Protein AF-A0A0F8B410-F1 (afdb_monomer_lite)

Organism: Ceratocystis fimbriata f. sp. platani (NCBI:txid88771)

Structure (mmCIF, N/CA/C/O backbone):
data_AF-A0A0F8B410-F1
#
_entry.id   AF-A0A0F8B410-F1
#
loop_
_atom_site.group_PDB
_atom_site.id
_atom_site.type_symbol
_atom_site.label_atom_id
_atom_site.label_alt_id
_atom_site.label_comp_id
_atom_site.label_asym_id
_atom_site.label_entity_id
_atom_site.label_seq_id
_atom_site.pdbx_PDB_ins_code
_atom_site.Cartn_x
_atom_site.Cartn_y
_atom_site.Cartn_z
_atom_site.occupancy
_atom_site.B_iso_or_equiv
_atom_site.auth_seq_id
_atom_site.auth_comp_id
_atom_site.auth_asym_id
_atom_site.auth_atom_id
_atom_site.pdbx_PDB_model_num
ATOM 1 N N . MET A 1 1 ? 20.510 4.514 -10.215 1.00 38.59 1 MET A N 1
ATOM 2 C CA . MET A 1 1 ? 20.036 5.806 -9.680 1.00 38.59 1 MET A CA 1
ATOM 3 C C . MET A 1 1 ? 18.593 5.585 -9.274 1.00 38.59 1 MET A C 1
ATOM 5 O O . MET A 1 1 ? 17.774 5.387 -10.157 1.00 38.59 1 MET A O 1
ATOM 9 N N . SER A 1 2 ? 18.306 5.486 -7.973 1.00 50.12 2 SER A N 1
ATOM 10 C CA . SER A 1 2 ? 16.919 5.550 -7.488 1.00 50.12 2 SER A CA 1
ATOM 11 C C . SER A 1 2 ? 16.366 6.904 -7.920 1.00 50.12 2 SER A C 1
ATOM 13 O O . SER A 1 2 ? 17.044 7.902 -7.686 1.00 50.12 2 SER A O 1
ATOM 15 N N . GLY A 1 3 ? 15.213 6.942 -8.587 1.00 56.94 3 GLY A N 1
ATOM 16 C CA . GLY A 1 3 ? 14.580 8.205 -8.971 1.00 56.94 3 GLY A CA 1
ATOM 17 C C . GLY A 1 3 ? 14.303 9.096 -7.755 1.00 56.94 3 GLY A C 1
ATOM 18 O O . GLY A 1 3 ? 14.252 8.612 -6.623 1.00 56.94 3 GLY A O 1
ATOM 19 N N . ASP A 1 4 ? 14.09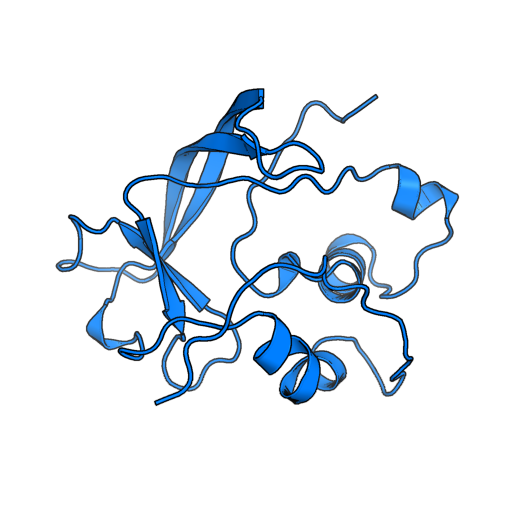9 10.391 -7.998 1.00 73.06 4 ASP A N 1
ATOM 20 C CA . ASP A 1 4 ? 13.864 11.410 -6.957 1.00 73.06 4 ASP A CA 1
ATOM 21 C C . ASP A 1 4 ? 12.548 11.205 -6.180 1.00 73.06 4 ASP A C 1
ATOM 23 O O . ASP A 1 4 ? 12.276 11.885 -5.190 1.00 73.06 4 ASP A O 1
ATOM 27 N N . TYR A 1 5 ? 11.727 10.249 -6.620 1.00 79.06 5 TYR A N 1
ATOM 28 C CA . TYR A 1 5 ? 10.430 9.931 -6.048 1.00 79.06 5 TYR A CA 1
ATOM 29 C C . TYR A 1 5 ? 10.473 8.594 -5.316 1.00 79.06 5 TYR A C 1
ATOM 31 O O . TYR A 1 5 ? 10.887 7.572 -5.861 1.00 79.06 5 TYR A O 1
ATOM 39 N N . THR A 1 6 ? 9.988 8.605 -4.079 1.00 85.88 6 THR A N 1
ATOM 40 C CA . THR A 1 6 ? 9.810 7.412 -3.250 1.00 85.88 6 THR A CA 1
ATOM 41 C C . THR A 1 6 ? 8.358 7.327 -2.799 1.00 85.88 6 THR A C 1
ATOM 43 O O . THR A 1 6 ? 7.723 8.350 -2.532 1.00 85.88 6 THR A O 1
ATOM 46 N N . ALA A 1 7 ? 7.834 6.108 -2.713 1.00 86.00 7 ALA A N 1
ATOM 47 C CA . ALA A 1 7 ? 6.495 5.824 -2.213 1.00 86.00 7 ALA A CA 1
ATOM 48 C C . ALA A 1 7 ? 6.555 4.629 -1.259 1.00 86.00 7 ALA A C 1
ATOM 50 O O . ALA A 1 7 ? 7.310 3.685 -1.500 1.00 86.00 7 ALA A O 1
ATOM 51 N N . PHE A 1 8 ? 5.762 4.674 -0.191 1.00 88.44 8 PHE A N 1
ATOM 52 C CA . PHE A 1 8 ? 5.577 3.549 0.717 1.00 88.44 8 PHE A CA 1
ATOM 53 C C . PHE A 1 8 ? 4.267 2.841 0.387 1.00 88.44 8 PHE A C 1
ATOM 55 O O . PHE A 1 8 ? 3.204 3.461 0.370 1.00 88.44 8 PHE A O 1
ATOM 62 N N . PHE A 1 9 ? 4.352 1.542 0.117 1.00 90.62 9 PHE A N 1
ATOM 63 C CA . PHE A 1 9 ? 3.193 0.698 -0.143 1.00 90.62 9 PHE A CA 1
ATOM 64 C C . PHE A 1 9 ? 3.000 -0.261 1.024 1.00 90.62 9 PHE A C 1
ATOM 66 O O . PHE A 1 9 ? 3.955 -0.872 1.494 1.00 90.62 9 PHE A O 1
ATOM 73 N N . TYR A 1 10 ? 1.753 -0.407 1.455 1.00 87.88 10 TYR A N 1
ATOM 74 C CA . TYR A 1 10 ? 1.367 -1.251 2.586 1.00 87.88 10 TYR A CA 1
ATOM 75 C C . TYR A 1 10 ? 0.330 -2.317 2.207 1.00 87.88 10 TYR A C 1
ATOM 77 O O . TYR A 1 10 ? -0.063 -3.107 3.057 1.00 87.88 10 TYR A O 1
ATOM 85 N N . GLY A 1 11 ? -0.123 -2.347 0.951 1.00 88.31 11 GLY A N 1
ATOM 86 C CA . GLY A 1 11 ? -1.170 -3.252 0.477 1.00 88.31 11 GLY A CA 1
ATOM 87 C C . GLY A 1 11 ? -0.792 -4.008 -0.787 1.00 88.31 11 GLY A C 1
ATOM 88 O O . GLY A 1 11 ? 0.353 -4.413 -0.956 1.00 88.31 11 GLY A O 1
ATOM 89 N N . THR A 1 12 ? -1.747 -4.184 -1.697 1.00 88.62 12 THR A N 1
ATOM 90 C CA . THR A 1 12 ? -1.598 -5.030 -2.896 1.00 88.62 12 THR A CA 1
ATOM 91 C C . THR A 1 12 ? -0.411 -4.636 -3.786 1.00 88.62 12 THR A C 1
ATOM 93 O O . THR A 1 12 ? 0.258 -5.505 -4.336 1.00 88.62 12 THR A O 1
ATOM 96 N N . LEU A 1 13 ? -0.059 -3.345 -3.847 1.00 89.94 13 LEU A N 1
ATOM 97 C CA . LEU A 1 13 ? 1.119 -2.834 -4.570 1.00 89.94 13 LEU A CA 1
ATOM 98 C C . LEU A 1 13 ? 2.475 -3.255 -3.972 1.00 89.94 13 LEU A C 1
ATOM 100 O O . LEU A 1 13 ? 3.509 -2.990 -4.578 1.00 89.94 13 LEU A O 1
ATOM 104 N N . MET A 1 14 ? 2.504 -3.905 -2.804 1.00 89.25 14 MET A N 1
ATOM 105 C CA . MET A 1 14 ? 3.718 -4.551 -2.288 1.00 89.25 14 MET A CA 1
ATOM 106 C C . MET A 1 14 ? 4.110 -5.783 -3.112 1.00 89.25 14 MET A C 1
ATOM 108 O O . MET A 1 14 ? 5.258 -6.218 -3.041 1.00 89.25 14 MET A O 1
ATOM 112 N N . VAL A 1 15 ? 3.169 -6.350 -3.873 1.00 89.44 15 VAL A N 1
ATOM 113 C CA . VAL A 1 15 ? 3.422 -7.463 -4.786 1.00 89.44 15 VAL A CA 1
ATOM 114 C C . VAL A 1 15 ? 3.922 -6.896 -6.123 1.00 89.44 15 VAL A C 1
ATOM 116 O O . VAL A 1 15 ? 3.166 -6.164 -6.775 1.00 89.44 15 VAL A O 1
ATOM 119 N N . PRO A 1 16 ? 5.172 -7.185 -6.546 1.00 88.00 16 PRO A N 1
ATOM 120 C CA . PRO A 1 16 ? 5.766 -6.585 -7.743 1.00 88.00 16 PRO A CA 1
ATOM 121 C C . PRO A 1 16 ? 4.914 -6.750 -9.005 1.00 88.00 16 PRO A C 1
ATOM 123 O O . PRO A 1 16 ? 4.801 -5.819 -9.796 1.00 88.00 16 PRO A O 1
ATOM 126 N N . GLU A 1 17 ? 4.254 -7.892 -9.176 1.00 85.75 17 GLU A N 1
ATOM 127 C CA . GLU A 1 17 ? 3.399 -8.193 -10.326 1.00 85.75 17 GLU A CA 1
ATOM 128 C C . GLU A 1 17 ? 2.180 -7.264 -10.387 1.00 85.75 17 GLU A C 1
ATOM 130 O O . GLU A 1 17 ? 1.824 -6.759 -11.456 1.00 85.75 17 GLU A O 1
ATOM 135 N N . VAL A 1 18 ? 1.555 -6.990 -9.237 1.00 87.25 18 VAL A N 1
ATOM 136 C CA . VAL A 1 18 ? 0.437 -6.041 -9.135 1.00 87.25 18 VAL A CA 1
ATOM 137 C C . VAL A 1 18 ? 0.950 -4.622 -9.369 1.00 87.25 18 VAL A C 1
ATOM 139 O O . VAL A 1 18 ? 0.354 -3.874 -10.144 1.00 87.25 18 VAL A O 1
ATOM 142 N N . PHE A 1 19 ? 2.097 -4.268 -8.781 1.00 90.81 19 PHE A N 1
ATOM 143 C CA . PHE A 1 19 ? 2.739 -2.974 -9.002 1.00 90.81 19 PHE A CA 1
ATOM 144 C C . PHE A 1 19 ? 3.015 -2.715 -10.487 1.00 90.81 19 PHE A C 1
ATOM 146 O O . PHE A 1 19 ? 2.623 -1.669 -11.008 1.00 90.81 19 PHE A O 1
ATOM 153 N N . PHE A 1 20 ? 3.639 -3.657 -11.197 1.00 91.31 20 PHE A N 1
ATOM 154 C CA . PHE A 1 20 ? 3.932 -3.506 -12.622 1.00 91.31 20 PHE A CA 1
ATOM 155 C C . PHE A 1 20 ? 2.663 -3.527 -13.472 1.00 91.31 20 PHE A C 1
ATOM 157 O O . PHE A 1 20 ? 2.546 -2.745 -14.414 1.00 91.31 20 PHE A O 1
ATOM 164 N N . THR A 1 21 ? 1.668 -4.344 -13.117 1.00 89.69 21 THR A N 1
ATOM 165 C CA . THR A 1 21 ? 0.374 -4.334 -13.814 1.00 89.69 21 THR A CA 1
ATOM 166 C C . THR A 1 21 ? -0.276 -2.955 -13.731 1.00 89.69 21 THR A C 1
ATOM 168 O O . THR A 1 21 ? -0.774 -2.453 -14.734 1.00 89.69 21 THR A O 1
ATOM 171 N N . VAL A 1 22 ? -0.233 -2.313 -12.564 1.00 87.25 22 VAL A N 1
ATOM 172 C CA . VAL A 1 22 ? -0.830 -0.989 -12.351 1.00 87.25 22 VAL A CA 1
ATOM 173 C C . VAL A 1 22 ? -0.006 0.127 -13.000 1.00 87.25 22 VAL A C 1
ATOM 175 O O . VAL A 1 22 ? -0.572 1.032 -13.607 1.00 87.25 22 VAL A O 1
ATOM 178 N N . THR A 1 23 ? 1.323 0.082 -12.893 1.00 87.75 23 THR A N 1
ATOM 179 C CA . THR A 1 23 ? 2.204 1.186 -13.324 1.00 87.75 23 THR A CA 1
ATOM 180 C C . THR A 1 23 ? 2.665 1.086 -14.774 1.00 87.75 23 THR A C 1
ATOM 182 O O . THR A 1 23 ? 2.843 2.106 -15.436 1.00 87.75 23 THR A O 1
ATOM 185 N N . LEU A 1 24 ? 2.855 -0.132 -15.276 1.00 88.19 24 LEU A N 1
ATOM 186 C CA . LEU A 1 24 ? 3.401 -0.432 -16.601 1.00 88.19 24 LEU A CA 1
ATOM 187 C C . LEU A 1 24 ? 2.405 -1.180 -17.494 1.00 88.19 24 LEU A C 1
ATOM 189 O O . LEU A 1 24 ? 2.742 -1.519 -18.627 1.00 88.19 24 LEU A O 1
ATOM 193 N N . ASN A 1 25 ? 1.185 -1.442 -17.008 1.00 87.38 25 ASN A N 1
ATOM 194 C CA . ASN A 1 25 ? 0.150 -2.182 -17.731 1.00 87.38 25 ASN A CA 1
ATOM 195 C C . ASN A 1 25 ? 0.565 -3.624 -18.101 1.00 87.38 25 ASN A C 1
ATOM 197 O O . ASN A 1 25 ? 0.032 -4.202 -19.047 1.00 87.38 25 ASN A O 1
ATOM 201 N N . THR A 1 26 ? 1.519 -4.209 -17.369 1.00 84.94 26 THR A N 1
ATOM 202 C CA . THR A 1 26 ? 1.989 -5.592 -17.549 1.00 84.94 26 THR A CA 1
ATOM 203 C C . THR A 1 26 ? 2.515 -6.167 -16.236 1.00 84.94 26 THR A C 1
ATOM 205 O O . THR A 1 26 ? 3.263 -5.495 -15.536 1.00 84.94 26 THR A O 1
ATOM 208 N N . ALA A 1 27 ? 2.167 -7.413 -15.906 1.00 81.62 27 ALA A N 1
ATOM 209 C CA . ALA A 1 27 ? 2.665 -8.088 -14.701 1.00 81.62 27 ALA A CA 1
ATOM 210 C C . ALA A 1 27 ? 4.142 -8.505 -14.813 1.00 81.62 27 ALA A C 1
ATOM 212 O O . ALA A 1 27 ? 4.831 -8.631 -13.804 1.00 81.62 27 ALA A O 1
ATOM 213 N N . SER A 1 28 ? 4.632 -8.706 -16.041 1.00 86.00 28 SER A N 1
ATOM 214 C CA . SER A 1 28 ? 5.996 -9.158 -16.328 1.00 86.00 28 SER A CA 1
ATOM 215 C C . SER A 1 28 ? 6.657 -8.206 -17.329 1.00 86.00 28 SER A C 1
ATOM 217 O O . SER A 1 28 ? 6.694 -8.469 -18.536 1.00 86.00 28 SER A O 1
ATOM 219 N N . PRO A 1 29 ? 7.114 -7.029 -16.871 1.00 88.81 29 PRO A N 1
ATOM 220 C CA . PRO A 1 29 ? 7.850 -6.118 -17.730 1.00 88.81 29 PRO A CA 1
ATOM 221 C C . PRO A 1 29 ? 9.235 -6.702 -18.075 1.00 88.81 29 PRO A C 1
ATOM 223 O O . PRO A 1 29 ? 9.815 -7.446 -17.282 1.00 88.81 29 PRO A O 1
ATOM 226 N N . PRO A 1 30 ? 9.822 -6.335 -19.230 1.00 91.38 30 PRO A N 1
ATOM 227 C CA . PRO A 1 30 ? 11.217 -6.637 -19.535 1.00 91.38 30 PRO A CA 1
ATOM 228 C C . PRO A 1 30 ? 12.161 -6.225 -18.400 1.00 91.38 30 PRO A C 1
ATOM 230 O O . PRO A 1 30 ? 11.982 -5.162 -17.802 1.00 91.38 30 PRO A O 1
ATOM 233 N N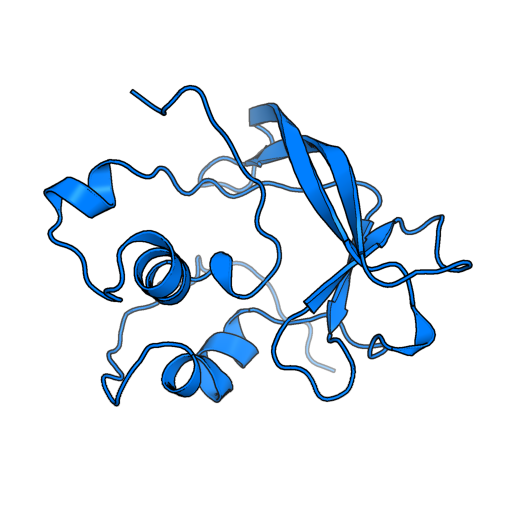 . LYS A 1 31 ? 13.222 -7.009 -18.166 1.00 88.25 31 LYS A N 1
ATOM 234 C CA . LYS A 1 31 ? 14.161 -6.800 -17.047 1.00 88.25 31 LYS A CA 1
ATOM 235 C C . LYS A 1 31 ? 14.722 -5.371 -16.968 1.00 88.25 31 LYS A C 1
ATOM 237 O O . LYS A 1 31 ? 14.878 -4.814 -15.890 1.00 88.25 31 LYS A O 1
ATOM 242 N N . ALA A 1 32 ? 14.975 -4.748 -18.119 1.00 89.12 32 ALA A N 1
ATOM 243 C CA . ALA A 1 32 ? 15.459 -3.371 -18.182 1.00 89.12 32 ALA A CA 1
ATOM 244 C C . ALA A 1 32 ? 14.486 -2.349 -17.562 1.00 89.12 32 ALA A C 1
ATOM 246 O O . ALA A 1 32 ? 14.940 -1.338 -17.043 1.00 89.12 32 ALA A O 1
ATOM 247 N N . LEU A 1 33 ? 13.172 -2.607 -17.608 1.00 86.88 33 LEU A N 1
ATOM 248 C CA . LEU A 1 33 ? 12.149 -1.774 -16.973 1.00 86.88 33 LEU A CA 1
ATOM 249 C C . LEU A 1 33 ? 11.955 -2.138 -15.501 1.00 86.88 33 LEU A C 1
ATOM 251 O O . LEU A 1 33 ? 11.812 -1.236 -14.684 1.00 86.88 33 LEU A O 1
ATOM 255 N N . SER A 1 34 ? 11.989 -3.427 -15.141 1.00 85.00 34 SER A N 1
ATOM 256 C CA . SER A 1 34 ? 11.892 -3.833 -13.731 1.00 85.00 34 SER A CA 1
ATOM 257 C C . SER A 1 34 ? 13.065 -3.300 -12.906 1.00 85.00 34 SER A C 1
ATOM 259 O O . SER A 1 34 ? 12.863 -2.835 -11.790 1.00 85.00 34 SER A O 1
ATOM 261 N N . ASP A 1 35 ? 14.274 -3.298 -13.478 1.00 88.69 35 ASP A N 1
ATOM 262 C CA . ASP A 1 35 ? 15.501 -2.814 -12.830 1.00 88.69 35 ASP A CA 1
ATOM 263 C C . ASP A 1 35 ? 15.488 -1.290 -12.562 1.00 88.69 35 ASP A C 1
ATOM 265 O O . ASP A 1 35 ? 16.341 -0.790 -11.825 1.00 88.69 35 ASP A O 1
ATOM 269 N N . LEU A 1 36 ? 14.534 -0.535 -13.132 1.00 88.19 36 LEU A N 1
ATOM 270 C CA . LEU A 1 36 ? 14.346 0.892 -12.827 1.00 88.19 36 LEU A CA 1
ATOM 271 C C . LEU A 1 36 ? 13.736 1.120 -11.436 1.00 88.19 36 LEU A C 1
ATOM 273 O O . LEU A 1 36 ? 13.855 2.222 -10.897 1.00 88.19 36 LEU A O 1
ATOM 277 N N . TYR A 1 37 ? 13.094 0.103 -10.856 1.00 87.69 37 TYR A N 1
ATOM 278 C CA . TYR A 1 37 ? 12.397 0.187 -9.577 1.00 87.69 37 TYR A CA 1
ATOM 279 C C . TYR A 1 37 ? 13.187 -0.528 -8.480 1.00 87.69 37 TYR A C 1
ATOM 281 O O . TYR A 1 37 ? 13.600 -1.676 -8.628 1.00 87.69 37 TYR A O 1
ATOM 289 N N . ALA A 1 38 ? 13.374 0.149 -7.348 1.00 88.00 38 ALA A N 1
ATOM 290 C CA . ALA A 1 38 ? 13.987 -0.430 -6.160 1.00 88.00 38 ALA A CA 1
ATOM 291 C C . ALA A 1 38 ? 12.906 -0.725 -5.113 1.00 88.00 38 ALA A C 1
ATOM 293 O O . ALA A 1 38 ? 12.291 0.197 -4.580 1.00 88.00 38 ALA A O 1
A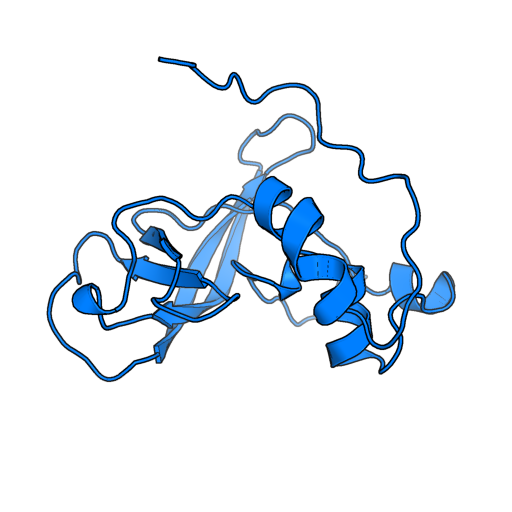TOM 294 N N . PHE A 1 39 ? 12.695 -2.006 -4.804 1.00 86.88 39 PHE A N 1
ATOM 295 C CA . PHE A 1 39 ? 11.826 -2.435 -3.710 1.00 86.88 39 PHE A CA 1
ATOM 296 C C . PHE A 1 39 ? 12.665 -2.611 -2.447 1.00 86.88 39 PHE A C 1
ATOM 298 O O . PHE A 1 39 ? 13.593 -3.420 -2.411 1.00 86.88 39 PHE A O 1
ATOM 305 N N . CYS A 1 40 ? 12.352 -1.839 -1.411 1.00 83.88 40 CYS A N 1
ATOM 306 C CA . CYS A 1 40 ? 13.045 -1.903 -0.131 1.00 83.88 40 CYS A CA 1
ATOM 307 C C . CYS A 1 40 ? 12.025 -2.130 0.990 1.00 83.88 40 CYS A C 1
ATOM 309 O O . CYS A 1 40 ? 11.065 -1.361 1.073 1.00 83.88 40 CYS A O 1
ATOM 311 N N . PRO A 1 41 ? 12.221 -3.138 1.862 1.00 86.31 41 PRO A N 1
ATOM 312 C CA . PRO A 1 41 ? 11.411 -3.277 3.063 1.00 86.31 41 PRO A CA 1
ATOM 313 C C . PRO A 1 41 ? 11.548 -2.030 3.938 1.00 86.31 41 PRO A C 1
ATOM 315 O O . PRO A 1 41 ? 12.653 -1.515 4.138 1.00 86.31 41 PRO A O 1
ATOM 318 N N . ALA A 1 42 ? 10.430 -1.548 4.465 1.00 84.75 42 ALA A N 1
ATOM 319 C CA . ALA A 1 42 ? 10.399 -0.405 5.359 1.00 84.75 42 ALA A CA 1
ATOM 320 C C . ALA A 1 42 ? 9.277 -0.562 6.390 1.00 84.75 42 ALA A C 1
ATOM 322 O O . ALA A 1 42 ? 8.299 -1.268 6.145 1.00 84.75 42 ALA A O 1
ATOM 323 N N . VAL A 1 43 ? 9.428 0.099 7.535 1.00 85.75 43 VAL A N 1
ATOM 324 C CA . VAL A 1 43 ? 8.452 0.085 8.630 1.00 85.75 43 VAL A CA 1
ATOM 325 C C . VAL A 1 43 ? 7.934 1.495 8.865 1.00 85.75 43 VAL A C 1
ATOM 327 O O . VAL A 1 43 ? 8.719 2.440 8.972 1.00 85.75 43 VAL A O 1
ATOM 330 N N . LEU A 1 44 ? 6.612 1.611 8.969 1.00 87.06 44 LEU A N 1
ATOM 331 C CA . LEU A 1 44 ? 5.920 2.799 9.444 1.00 87.06 44 LEU A CA 1
ATOM 332 C C . LEU A 1 44 ? 5.569 2.585 10.923 1.00 87.06 44 LEU A C 1
ATOM 334 O O . LEU A 1 44 ? 4.775 1.703 11.233 1.00 87.06 44 LEU A O 1
ATOM 338 N N . LYS A 1 45 ? 6.210 3.335 11.827 1.00 85.62 45 LYS A N 1
ATOM 339 C CA . LYS A 1 45 ? 6.006 3.204 13.283 1.00 85.62 45 LYS A CA 1
ATOM 340 C C . LYS A 1 45 ? 4.654 3.787 13.700 1.00 85.62 45 LYS A C 1
ATOM 342 O O . LYS A 1 45 ? 4.156 4.685 13.027 1.00 85.62 45 LYS A O 1
ATOM 347 N N . ASP A 1 46 ? 4.089 3.275 14.793 1.00 83.19 46 ASP A N 1
ATOM 348 C CA . ASP A 1 46 ? 2.835 3.744 15.415 1.00 83.19 46 ASP A CA 1
ATOM 349 C C . ASP A 1 46 ? 1.592 3.653 14.505 1.00 83.19 46 ASP A C 1
ATOM 351 O O . ASP A 1 46 ? 0.610 4.376 14.678 1.00 83.19 46 ASP A O 1
ATOM 355 N N . HIS A 1 47 ? 1.641 2.769 13.506 1.00 86.81 47 HIS A N 1
ATOM 356 C CA . HIS A 1 47 ? 0.532 2.485 12.603 1.00 86.81 47 HIS A CA 1
ATOM 357 C C . HIS A 1 47 ? 0.344 0.977 12.464 1.00 86.81 47 HIS A C 1
ATOM 359 O O . HIS A 1 47 ? 1.316 0.221 12.412 1.00 86.81 47 HIS A O 1
ATOM 365 N N . ALA A 1 48 ? -0.907 0.555 12.316 1.00 82.94 48 ALA A N 1
ATOM 366 C CA . ALA A 1 48 ? -1.279 -0.837 12.128 1.00 82.94 48 ALA A CA 1
ATOM 367 C C . ALA A 1 48 ? -1.972 -1.035 10.779 1.00 82.94 48 ALA A C 1
ATOM 369 O O . ALA A 1 48 ? -2.736 -0.187 10.310 1.00 82.94 48 ALA A O 1
ATOM 370 N N . ARG A 1 49 ? -1.701 -2.177 10.143 1.00 88.69 49 ARG A N 1
ATOM 371 C CA . ARG A 1 49 ? -2.344 -2.583 8.894 1.00 88.69 49 ARG A CA 1
ATOM 372 C C . ARG A 1 49 ? -3.448 -3.591 9.178 1.00 88.69 49 ARG A C 1
ATOM 374 O O . ARG A 1 49 ? -3.181 -4.666 9.709 1.00 88.69 49 ARG A O 1
ATOM 381 N N . HIS A 1 50 ? -4.649 -3.300 8.703 1.00 83.88 50 HIS A N 1
ATOM 382 C CA . HIS A 1 50 ? -5.815 -4.156 8.867 1.00 83.88 50 HIS A CA 1
ATOM 383 C C . HIS A 1 50 ? -6.484 -4.461 7.530 1.00 83.88 50 HIS A C 1
ATOM 385 O O . HIS A 1 50 ? -6.357 -3.710 6.561 1.00 83.88 50 HIS A O 1
ATOM 391 N N . ARG A 1 51 ? -7.220 -5.568 7.472 1.00 82.06 51 ARG A N 1
ATOM 392 C CA . ARG A 1 51 ? -8.017 -5.925 6.296 1.00 82.06 51 ARG A CA 1
ATOM 393 C C . ARG A 1 51 ? -9.270 -5.058 6.226 1.00 82.06 51 ARG A C 1
ATOM 395 O O . ARG A 1 51 ? -9.938 -4.924 7.239 1.00 82.06 51 ARG A O 1
ATOM 402 N N . VAL A 1 52 ? -9.601 -4.505 5.061 1.00 83.81 52 VAL A N 1
ATOM 403 C CA . VAL A 1 52 ? -10.874 -3.797 4.863 1.00 83.81 52 VAL A CA 1
ATOM 404 C C . VAL A 1 52 ? -11.986 -4.822 4.633 1.00 83.81 52 VAL A C 1
ATOM 406 O O . VAL A 1 52 ? -11.813 -5.796 3.902 1.00 83.81 52 VAL A O 1
ATOM 409 N N . VAL A 1 53 ? -13.124 -4.630 5.294 1.00 82.56 53 VAL A N 1
ATOM 410 C CA . VAL A 1 53 ? -14.289 -5.514 5.230 1.00 82.56 53 VAL A CA 1
ATOM 411 C C . VAL A 1 53 ? -14.773 -5.625 3.784 1.00 82.56 53 VAL A C 1
ATOM 413 O O . VAL A 1 53 ? -15.030 -4.621 3.131 1.00 82.56 53 VAL A O 1
ATOM 416 N N . HIS A 1 54 ? -14.916 -6.867 3.311 1.00 83.69 54 HIS A N 1
ATOM 417 C CA . HIS A 1 54 ? -15.333 -7.230 1.945 1.00 83.69 54 HIS A CA 1
ATOM 418 C C . HIS A 1 54 ? -14.385 -6.824 0.810 1.00 83.69 54 HIS A C 1
ATOM 420 O O . HIS A 1 54 ? -14.684 -7.126 -0.343 1.00 83.69 54 HIS A O 1
ATOM 426 N N . GLU A 1 55 ? -13.230 -6.247 1.122 1.00 85.12 55 GLU A N 1
ATOM 427 C CA . GLU A 1 55 ? -12.249 -5.825 0.130 1.00 85.12 55 GLU A CA 1
ATOM 428 C C . GLU A 1 55 ? -10.974 -6.675 0.211 1.00 85.12 55 GLU A C 1
ATOM 430 O O . GLU A 1 55 ? -10.606 -7.227 1.253 1.00 85.12 55 GLU A O 1
ATOM 435 N N . ASP A 1 56 ? -10.278 -6.790 -0.920 1.00 79.31 56 ASP A N 1
ATOM 436 C CA . ASP A 1 56 ? -9.021 -7.546 -1.008 1.00 79.31 56 ASP A CA 1
ATOM 437 C C . ASP A 1 56 ? -7.786 -6.689 -0.663 1.00 79.31 56 ASP A C 1
ATOM 439 O O . ASP A 1 56 ? -6.671 -7.209 -0.557 1.00 79.31 56 ASP A O 1
ATOM 443 N N . TYR A 1 57 ? -7.967 -5.377 -0.477 1.00 82.00 57 TYR A N 1
ATOM 444 C CA . TYR A 1 57 ? -6.908 -4.442 -0.102 1.00 82.00 57 TYR A CA 1
ATOM 445 C C . TYR A 1 57 ? -6.972 -4.054 1.386 1.00 82.00 57 TYR A C 1
ATOM 447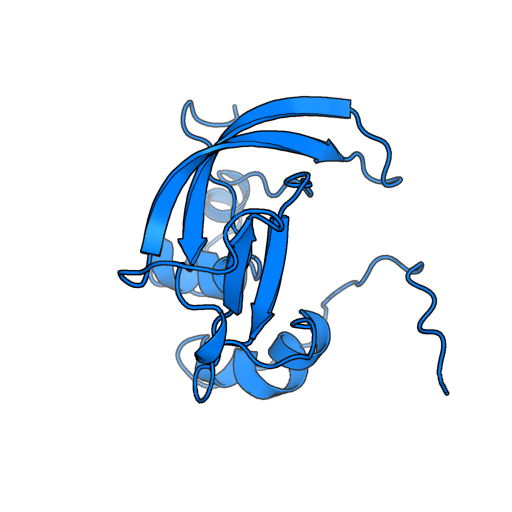 O O . TYR A 1 57 ? -8.054 -3.953 1.965 1.00 82.00 57 TYR A O 1
ATOM 455 N N . PRO A 1 58 ? -5.818 -3.814 2.033 1.00 89.12 58 PRO A N 1
ATOM 456 C CA . PRO A 1 58 ? -5.791 -3.396 3.426 1.00 89.12 58 PRO A CA 1
ATOM 457 C C . PRO A 1 58 ? -5.925 -1.878 3.598 1.00 89.12 58 PRO A C 1
ATOM 459 O O . PRO A 1 58 ? -5.645 -1.084 2.694 1.00 89.12 58 PRO A O 1
ATOM 462 N N . GLY A 1 59 ? -6.278 -1.478 4.814 1.00 84.94 59 GLY A N 1
ATOM 463 C CA . GLY A 1 59 ? -6.143 -0.123 5.328 1.00 84.94 59 GLY A CA 1
ATOM 464 C C . GLY A 1 59 ? -4.998 -0.042 6.337 1.00 84.94 59 GLY A C 1
ATOM 465 O O . GLY A 1 59 ? -4.715 -1.014 7.034 1.00 84.94 59 GLY A O 1
ATOM 466 N N . VAL A 1 60 ? -4.320 1.102 6.414 1.00 88.19 60 VAL A N 1
ATOM 467 C CA . VAL A 1 60 ? -3.355 1.395 7.487 1.00 88.19 60 VAL A CA 1
ATOM 468 C C . VAL A 1 60 ? -3.909 2.521 8.322 1.00 88.19 60 VAL A C 1
ATOM 470 O O . VAL A 1 60 ? -4.201 3.556 7.755 1.00 88.19 60 VAL A O 1
ATOM 473 N N . ILE A 1 61 ? -4.014 2.355 9.630 1.00 82.56 61 ILE A N 1
ATOM 474 C CA . ILE A 1 61 ? -4.509 3.386 10.543 1.00 82.56 61 ILE A CA 1
ATOM 475 C C . ILE A 1 61 ? -3.428 3.707 11.572 1.00 82.56 61 ILE A C 1
ATOM 477 O O . ILE A 1 61 ? -2.648 2.824 11.938 1.00 82.56 61 ILE A O 1
ATOM 481 N N . ALA A 1 62 ? -3.337 4.962 12.013 1.00 80.12 62 ALA A N 1
ATOM 482 C CA . ALA A 1 62 ? -2.491 5.289 13.156 1.00 80.12 62 ALA A CA 1
ATOM 483 C C . ALA A 1 62 ? -3.092 4.641 14.409 1.00 80.12 62 ALA A C 1
ATOM 485 O O . ALA A 1 62 ? -4.305 4.691 14.612 1.00 80.12 62 ALA A O 1
ATOM 486 N N . GLU A 1 63 ? -2.263 4.053 15.272 1.00 73.81 63 GLU A N 1
ATOM 487 C CA . GLU A 1 63 ? -2.752 3.396 16.497 1.00 73.81 63 GLU A CA 1
ATOM 488 C C . GLU A 1 63 ? -3.531 4.360 17.409 1.00 73.81 63 GLU A C 1
ATOM 490 O O . GLU A 1 63 ? -4.383 3.948 18.194 1.00 73.81 63 GLU A O 1
ATOM 495 N N . GLN A 1 64 ? -3.241 5.655 17.288 1.00 64.69 64 GLN A N 1
ATOM 496 C CA . GLN A 1 64 ? -3.823 6.728 18.089 1.00 64.69 64 GLN A CA 1
ATOM 497 C C . GLN A 1 64 ? -5.131 7.286 17.496 1.00 64.69 64 GLN A C 1
ATOM 499 O O . GLN A 1 64 ? -5.900 7.893 18.237 1.00 64.69 64 GLN A O 1
ATOM 504 N N . ASP A 1 65 ? -5.426 7.016 16.217 1.00 57.94 65 ASP A N 1
ATOM 505 C CA . ASP A 1 65 ? -6.517 7.647 15.452 1.00 57.94 65 ASP A CA 1
ATOM 506 C C . ASP A 1 65 ? -7.673 6.677 15.130 1.00 57.94 65 ASP A C 1
ATOM 508 O O . ASP A 1 65 ? -8.356 6.812 14.120 1.00 57.94 65 ASP A O 1
ATOM 512 N N . LEU A 1 66 ? -7.956 5.697 15.998 1.00 57.06 66 LEU A N 1
ATOM 513 C CA . LEU A 1 66 ? -9.070 4.738 15.829 1.00 57.06 66 LEU A CA 1
ATOM 514 C C . LEU A 1 66 ? -10.487 5.373 15.815 1.00 57.06 66 LEU A C 1
ATOM 516 O O . LEU A 1 66 ? -11.480 4.645 15.780 1.00 57.06 66 LEU A O 1
ATOM 520 N N . PHE A 1 67 ? -10.609 6.702 15.848 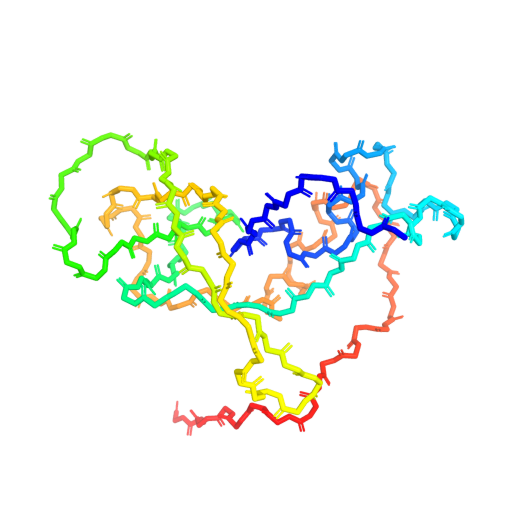1.00 45.69 67 PHE A N 1
ATOM 521 C CA . PHE A 1 67 ? -11.871 7.438 15.827 1.00 45.69 67 PHE A CA 1
ATOM 522 C C . PHE A 1 67 ? -11.751 8.697 14.944 1.00 45.69 67 PHE A C 1
ATOM 524 O O . PHE A 1 67 ? -11.099 9.643 15.368 1.00 45.69 67 PHE A O 1
ATOM 531 N N . GLU A 1 68 ? -12.434 8.696 13.781 1.00 38.31 68 GLU A N 1
ATOM 532 C CA . GLU A 1 68 ? -12.968 9.835 12.971 1.00 38.31 68 GLU A CA 1
ATOM 533 C C . GLU A 1 68 ? -12.577 9.832 11.466 1.00 38.31 68 GLU A C 1
ATOM 535 O O . GLU A 1 68 ? -11.431 10.087 11.140 1.00 38.31 68 GLU A O 1
ATOM 540 N N . GLY A 1 69 ? -13.551 9.601 10.552 1.00 52.22 69 GLY A N 1
ATOM 541 C CA . GLY A 1 69 ? -13.443 9.517 9.060 1.00 52.22 69 GLY A CA 1
ATOM 542 C C . GLY A 1 69 ? -13.144 10.835 8.292 1.00 52.22 69 GLY A C 1
ATOM 543 O O . GLY A 1 69 ? -13.200 11.892 8.918 1.00 52.22 69 GLY A O 1
ATOM 544 N N . PRO A 1 70 ? -12.872 10.840 6.947 1.00 52.84 70 PRO A N 1
ATOM 545 C CA . PRO A 1 70 ? -13.489 10.023 5.884 1.00 52.84 70 PRO A CA 1
ATOM 546 C C . PRO A 1 70 ? -12.499 9.234 4.983 1.00 52.84 70 PRO A C 1
ATOM 548 O O . PRO A 1 70 ? -11.737 9.781 4.185 1.00 52.84 70 PRO A O 1
ATOM 551 N N . GLU A 1 71 ? -12.579 7.913 5.125 1.00 59.19 71 GLU A N 1
ATOM 552 C CA . GLU A 1 71 ? -11.974 6.793 4.382 1.00 59.19 71 GLU A CA 1
ATOM 553 C C . GLU A 1 71 ? -10.456 6.768 4.139 1.00 59.19 71 GLU A C 1
ATOM 555 O O . GLU A 1 71 ? -9.831 5.853 4.660 1.00 59.19 71 GLU A O 1
ATOM 560 N N . TYR A 1 72 ? -9.814 7.703 3.430 1.00 59.75 72 TYR A N 1
ATOM 561 C CA . TYR A 1 72 ? -8.342 7.704 3.306 1.00 59.75 72 TYR A CA 1
ATOM 562 C C . TYR A 1 72 ? -7.752 9.114 3.264 1.00 59.75 72 TYR A C 1
ATOM 564 O O . TYR A 1 72 ? -8.171 9.949 2.463 1.00 59.75 72 TYR A O 1
ATOM 572 N N . GLN A 1 73 ? -6.690 9.352 4.034 1.00 66.94 73 GLN A N 1
ATOM 573 C CA . GLN A 1 73 ? -5.908 10.585 3.969 1.00 66.94 73 GLN A CA 1
ATOM 574 C C . GLN A 1 73 ? -4.481 10.285 3.513 1.00 66.94 73 GLN A C 1
ATOM 576 O O . GLN A 1 73 ? -3.829 9.359 3.993 1.00 66.94 73 GLN A O 1
ATOM 581 N N . ARG A 1 74 ? -3.964 11.083 2.572 1.00 73.00 74 ARG A N 1
ATOM 582 C CA . ARG A 1 74 ? -2.536 11.049 2.245 1.00 73.00 74 ARG A CA 1
ATOM 583 C C . ARG A 1 74 ? -1.768 11.782 3.340 1.00 73.00 74 ARG A C 1
ATOM 585 O O . ARG A 1 74 ? -1.963 12.983 3.517 1.00 73.00 74 ARG A O 1
ATOM 592 N N . GLN A 1 75 ? -0.855 11.082 3.998 1.00 75.50 75 GLN A N 1
ATOM 593 C CA . GLN A 1 75 ? -0.030 11.628 5.066 1.00 75.50 75 GLN A CA 1
ATOM 594 C C . GLN A 1 75 ? 1.454 11.496 4.729 1.00 75.50 75 GLN A C 1
ATOM 596 O O . GLN A 1 75 ? 1.910 10.474 4.207 1.00 75.50 75 GLN A O 1
ATOM 601 N N . SER A 1 76 ? 2.212 12.553 5.018 1.00 80.62 76 SER A N 1
ATOM 602 C CA . SER A 1 76 ? 3.671 12.516 4.974 1.00 80.62 76 SER A CA 1
ATOM 603 C C . SER A 1 76 ? 4.187 11.848 6.244 1.00 80.62 76 SER A C 1
ATOM 605 O O . SER A 1 76 ? 3.949 12.338 7.345 1.00 80.62 76 SER A O 1
ATOM 607 N N . VAL A 1 77 ? 4.893 10.734 6.084 1.00 80.75 77 VAL A N 1
ATOM 608 C CA . VAL A 1 77 ? 5.372 9.885 7.177 1.00 80.75 77 VAL A CA 1
ATOM 609 C C . VAL A 1 77 ? 6.872 9.638 7.054 1.00 80.75 77 VAL A C 1
ATOM 611 O O . VAL A 1 77 ? 7.432 9.646 5.954 1.00 80.75 77 VAL A O 1
ATOM 614 N N . SER A 1 78 ? 7.528 9.412 8.189 1.00 84.00 78 SER A N 1
ATOM 615 C CA . SER A 1 78 ? 8.902 8.914 8.233 1.00 84.00 78 SER A CA 1
ATOM 616 C C . SER A 1 78 ? 8.874 7.392 8.347 1.00 84.00 78 SER A C 1
ATOM 618 O O . SER A 1 78 ? 8.278 6.856 9.278 1.00 84.00 78 SER A O 1
ATOM 620 N N . VAL A 1 79 ? 9.508 6.698 7.404 1.00 84.81 79 VAL A N 1
ATOM 621 C CA . VAL A 1 79 ? 9.637 5.235 7.416 1.00 84.81 79 VAL A CA 1
ATOM 622 C C . VAL A 1 79 ? 11.089 4.829 7.588 1.00 84.81 79 VAL A C 1
ATOM 624 O O . VAL A 1 79 ? 11.991 5.458 7.030 1.00 84.81 79 VAL A O 1
ATOM 627 N N . THR A 1 80 ? 11.325 3.747 8.322 1.00 84.44 80 THR A N 1
ATOM 628 C CA . THR A 1 80 ? 12.671 3.198 8.491 1.00 84.44 80 THR A CA 1
ATOM 629 C C . THR A 1 80 ? 12.896 2.055 7.514 1.00 84.44 80 THR A C 1
ATOM 631 O O . THR A 1 80 ? 12.222 1.031 7.586 1.00 84.44 80 THR A O 1
ATOM 634 N N . VAL A 1 81 ? 13.854 2.223 6.605 1.00 84.56 81 VAL A N 1
ATOM 635 C CA . VAL A 1 81 ? 14.288 1.202 5.646 1.00 84.56 81 VAL A CA 1
ATOM 636 C C . VAL A 1 81 ? 15.103 0.133 6.368 1.00 84.56 81 VAL A C 1
ATOM 638 O O . VAL A 1 81 ? 16.023 0.458 7.128 1.00 84.56 81 VAL A O 1
ATOM 641 N N . LEU A 1 82 ? 14.786 -1.133 6.099 1.00 83.94 82 LEU A N 1
ATOM 642 C CA . LEU A 1 82 ? 15.475 -2.292 6.659 1.00 83.94 82 LEU A CA 1
ATOM 643 C C . LEU A 1 82 ? 16.492 -2.875 5.666 1.00 83.94 82 LEU A C 1
ATOM 645 O O . LEU A 1 82 ? 16.283 -2.842 4.451 1.00 83.94 82 LEU A O 1
ATOM 649 N N . ASP A 1 83 ? 17.595 -3.429 6.178 1.00 79.56 83 ASP A N 1
ATOM 650 C CA . ASP A 1 83 ? 18.527 -4.227 5.378 1.00 79.56 83 ASP A CA 1
ATOM 651 C C . ASP A 1 83 ? 18.012 -5.660 5.146 1.00 79.56 83 ASP A C 1
ATOM 653 O O . ASP A 1 83 ? 16.996 -6.096 5.686 1.00 79.56 83 ASP A O 1
ATOM 657 N N . LYS A 1 84 ? 18.768 -6.433 4.358 1.00 75.12 84 LYS A N 1
ATOM 658 C CA . LYS A 1 84 ? 18.513 -7.859 4.087 1.00 75.12 84 LYS A CA 1
ATOM 659 C C . LYS A 1 84 ? 18.471 -8.759 5.333 1.00 75.12 84 LYS A C 1
ATOM 661 O O . LYS A 1 84 ? 18.036 -9.898 5.227 1.00 75.12 84 LYS A O 1
ATOM 666 N N . ASN A 1 85 ? 18.952 -8.277 6.479 1.00 76.12 85 ASN A N 1
ATOM 667 C CA . ASN A 1 85 ? 18.943 -8.980 7.759 1.00 76.12 85 ASN A CA 1
ATOM 668 C C . ASN A 1 85 ? 17.860 -8.431 8.712 1.00 76.12 85 ASN A C 1
ATOM 670 O O . ASN A 1 85 ? 17.829 -8.824 9.876 1.00 76.12 85 ASN A O 1
ATOM 674 N N . GLY A 1 86 ? 17.003 -7.511 8.249 1.00 74.56 86 GLY A N 1
ATOM 675 C CA . GLY A 1 86 ? 15.950 -6.881 9.046 1.00 74.56 86 GLY A CA 1
ATOM 676 C C . GLY A 1 86 ? 16.426 -5.757 9.972 1.00 74.56 86 GLY A C 1
ATOM 677 O O . GLY A 1 86 ? 15.667 -5.323 10.835 1.00 74.56 86 GLY A O 1
ATOM 678 N N . LYS A 1 87 ? 17.664 -5.270 9.836 1.00 76.94 87 LYS A N 1
ATOM 679 C CA . LYS A 1 87 ? 18.194 -4.181 10.666 1.00 76.94 87 LYS A CA 1
ATOM 680 C C . LYS A 1 87 ? 17.788 -2.820 10.106 1.00 76.94 87 LYS A C 1
ATOM 682 O O . LYS A 1 87 ? 17.924 -2.583 8.910 1.00 76.94 87 LYS A O 1
ATOM 687 N N . GLU A 1 88 ? 17.368 -1.906 10.979 1.00 84.62 88 GLU A N 1
ATOM 688 C CA . GLU A 1 88 ? 17.110 -0.502 10.637 1.00 84.62 88 GLU A CA 1
ATOM 689 C C . GLU A 1 88 ? 18.378 0.177 10.081 1.00 84.62 88 GLU A C 1
ATOM 691 O O . GLU A 1 88 ? 19.411 0.238 10.754 1.00 84.62 88 GLU A O 1
ATOM 696 N N . VAL A 1 89 ? 18.311 0.679 8.843 1.00 85.25 89 VAL A N 1
ATOM 697 C CA . VAL A 1 89 ? 19.451 1.309 8.149 1.00 85.25 89 VAL A CA 1
ATOM 698 C C . VAL A 1 89 ? 19.303 2.818 8.080 1.00 85.25 89 VAL A C 1
ATOM 700 O O . VAL A 1 89 ? 20.262 3.550 8.322 1.00 85.25 89 VAL A O 1
ATOM 703 N N . LYS A 1 90 ? 18.124 3.292 7.668 1.00 82.69 90 LYS A N 1
ATOM 704 C CA . LYS A 1 90 ? 17.914 4.698 7.322 1.00 82.69 90 LYS A CA 1
ATOM 705 C C . LYS A 1 90 ? 16.453 5.090 7.464 1.00 82.69 90 LYS A C 1
ATOM 707 O O . LYS A 1 90 ? 15.579 4.378 6.984 1.00 82.69 90 LYS A O 1
ATOM 712 N N . GLU A 1 91 ? 16.212 6.266 8.026 1.00 88.00 91 GLU A N 1
ATOM 713 C CA . GLU A 1 91 ? 14.900 6.909 8.022 1.00 88.00 91 GLU A CA 1
ATOM 714 C C . GLU A 1 91 ? 14.708 7.744 6.741 1.00 88.00 91 GLU A C 1
ATOM 716 O O . GLU A 1 91 ? 15.602 8.485 6.314 1.00 88.00 91 GLU A O 1
ATOM 721 N N . VAL A 1 92 ? 13.552 7.598 6.094 1.00 88.12 92 VAL A N 1
ATOM 722 C CA . VAL A 1 92 ? 13.190 8.269 4.841 1.00 88.12 92 VAL A CA 1
ATOM 723 C C . VAL A 1 92 ? 11.798 8.876 4.981 1.00 88.12 92 VAL A C 1
ATOM 725 O O . VAL A 1 92 ? 10.858 8.196 5.380 1.00 88.12 92 VAL A O 1
ATOM 728 N N . LYS A 1 93 ? 11.648 10.153 4.616 1.00 85.75 93 LYS A N 1
ATOM 729 C CA . LYS A 1 93 ? 10.336 10.807 4.533 1.00 85.75 93 LYS A CA 1
ATOM 730 C C . LYS A 1 93 ? 9.661 10.457 3.213 1.00 85.75 93 LYS A C 1
ATOM 732 O O . LYS A 1 93 ? 10.258 10.632 2.153 1.00 85.75 93 LYS A O 1
ATOM 737 N N . THR A 1 94 ? 8.420 9.999 3.275 1.00 80.94 94 THR A N 1
ATOM 738 C CA . THR A 1 94 ? 7.619 9.619 2.108 1.00 80.94 94 THR A CA 1
ATOM 739 C C . THR A 1 94 ? 6.143 9.928 2.347 1.00 80.94 94 THR A C 1
ATOM 741 O O . THR A 1 94 ? 5.769 10.432 3.403 1.00 80.94 94 THR A O 1
ATOM 744 N N . ASN A 1 95 ? 5.298 9.679 1.351 1.00 74.19 95 ASN A N 1
ATOM 745 C CA . ASN A 1 95 ? 3.854 9.815 1.476 1.00 74.19 95 ASN A CA 1
ATOM 746 C C . ASN A 1 95 ? 3.217 8.430 1.466 1.00 74.19 95 ASN A C 1
ATOM 748 O O . ASN A 1 95 ? 3.565 7.599 0.626 1.00 74.19 95 ASN A O 1
ATOM 752 N N . THR A 1 96 ? 2.262 8.217 2.362 1.00 77.75 96 THR A N 1
ATOM 753 C CA . THR A 1 96 ? 1.431 7.015 2.402 1.00 77.75 96 THR A CA 1
ATOM 754 C C . THR A 1 96 ? -0.040 7.409 2.451 1.00 77.75 96 THR A C 1
ATOM 756 O O . THR A 1 96 ? -0.382 8.549 2.769 1.00 77.75 96 THR A O 1
ATOM 759 N N . TYR A 1 97 ? -0.905 6.468 2.113 1.00 71.94 97 TYR A N 1
ATOM 760 C CA . TYR A 1 97 ? -2.340 6.580 2.326 1.00 71.94 97 TYR A CA 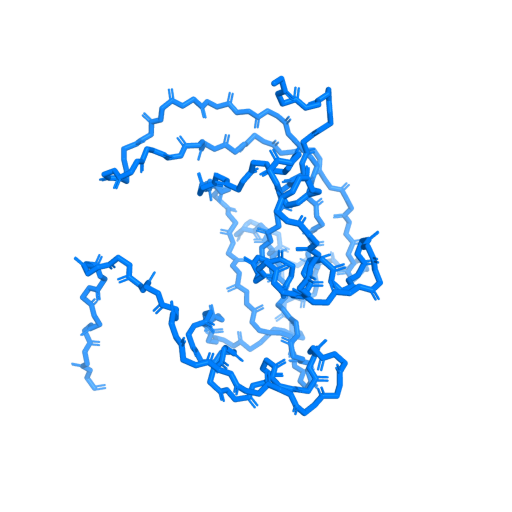1
ATOM 761 C C . TYR A 1 97 ? -2.672 5.906 3.662 1.00 71.94 97 TYR A C 1
ATOM 763 O O . TYR A 1 97 ? -2.225 4.795 3.921 1.00 71.94 97 TYR A O 1
ATOM 771 N N . ILE A 1 98 ? -3.390 6.599 4.534 1.00 75.94 98 ILE A N 1
ATOM 772 C CA . ILE A 1 98 ? -3.825 6.098 5.839 1.00 75.94 98 ILE A CA 1
ATOM 773 C C . ILE A 1 98 ? -5.340 5.928 5.757 1.00 75.94 98 ILE A C 1
ATOM 775 O O . ILE A 1 98 ? -6.033 6.878 5.400 1.00 75.94 98 ILE A O 1
ATOM 779 N N . PHE A 1 99 ? -5.828 4.712 5.998 1.00 69.12 99 PHE A N 1
ATOM 780 C CA . PHE A 1 99 ? -7.242 4.396 6.148 1.00 69.12 99 PHE A CA 1
ATOM 781 C C . PHE A 1 99 ? -7.766 4.921 7.472 1.00 69.12 99 PHE A C 1
ATOM 783 O O . PHE A 1 99 ? -7.099 4.798 8.497 1.00 69.12 99 PHE A O 1
ATOM 790 N N . ILE A 1 100 ? -8.968 5.479 7.435 1.00 69.44 100 ILE A N 1
ATOM 791 C CA . ILE A 1 100 ? -9.470 6.292 8.535 1.00 69.44 100 ILE A CA 1
ATOM 792 C C . ILE A 1 100 ? -10.559 5.570 9.359 1.00 69.44 100 ILE A C 1
ATOM 794 O O . ILE A 1 100 ? -10.642 5.773 10.566 1.00 69.44 100 ILE A O 1
ATOM 798 N N . ASP A 1 101 ? -11.383 4.694 8.765 1.00 69.12 101 ASP A N 1
ATOM 799 C CA . ASP A 1 101 ? -12.499 4.054 9.491 1.00 69.12 101 ASP A CA 1
ATOM 800 C C . ASP A 1 101 ? -12.158 2.653 10.020 1.00 69.12 101 ASP A C 1
ATOM 802 O O . ASP A 1 101 ? -12.290 1.645 9.327 1.00 69.12 101 ASP A O 1
ATOM 806 N N . ALA A 1 102 ? -11.794 2.568 11.297 1.00 70.25 102 ALA A N 1
ATOM 807 C CA . ALA A 1 102 ? -11.497 1.300 11.959 1.00 70.25 102 ALA A CA 1
ATOM 808 C C . ALA A 1 102 ? -12.670 0.298 11.989 1.00 70.25 102 ALA A C 1
ATOM 810 O O . ALA A 1 102 ? -12.434 -0.903 12.102 1.00 70.25 102 ALA A O 1
ATOM 811 N N . ASN A 1 103 ? -13.931 0.738 11.889 1.00 74.06 103 ASN A N 1
ATOM 812 C CA . ASN A 1 103 ? -15.082 -0.178 11.935 1.00 74.06 103 ASN A CA 1
ATOM 813 C C . ASN A 1 103 ? -15.234 -0.989 10.648 1.00 74.06 103 ASN A C 1
ATOM 815 O O . ASN A 1 103 ? -15.845 -2.059 10.654 1.00 74.06 103 ASN A O 1
ATOM 819 N N . LEU A 1 104 ? -14.666 -0.480 9.555 1.00 72.06 104 LEU A N 1
ATOM 820 C CA . LEU A 1 104 ? -14.567 -1.176 8.280 1.00 72.06 104 LEU A CA 1
ATOM 821 C C . LEU A 1 104 ? -13.304 -2.030 8.199 1.00 72.06 104 LEU A C 1
ATOM 823 O O . LEU A 1 104 ? -13.022 -2.581 7.140 1.00 72.06 104 LEU A O 1
ATOM 827 N N . LEU A 1 105 ? -12.542 -2.150 9.288 1.00 75.50 105 LEU A N 1
ATOM 828 C CA . LEU A 1 105 ? -11.388 -3.024 9.368 1.00 75.50 105 LEU A CA 1
ATOM 829 C C . LEU A 1 105 ? -11.729 -4.313 10.117 1.00 75.50 105 LEU A C 1
ATOM 831 O O . LEU A 1 105 ? -12.335 -4.314 11.189 1.00 75.50 105 LEU A O 1
ATOM 835 N N . GLU A 1 106 ? -11.304 -5.447 9.572 1.00 77.81 106 GLU A N 1
ATOM 836 C CA . GLU A 1 106 ? -11.318 -6.694 10.315 1.00 77.81 106 GLU A CA 1
ATOM 837 C C . GLU A 1 106 ? -10.342 -6.596 11.491 1.00 77.81 106 GLU A C 1
ATOM 839 O O . GLU A 1 106 ? -9.245 -6.040 11.400 1.00 77.81 106 GLU A O 1
ATOM 844 N N . LYS A 1 107 ? -10.713 -7.223 12.609 1.00 76.19 107 LYS A N 1
ATOM 845 C CA . LYS A 1 107 ? -9.872 -7.283 13.816 1.00 76.19 107 LYS A CA 1
ATOM 846 C C . LYS A 1 107 ? -8.580 -8.086 13.621 1.00 76.19 107 LYS A C 1
ATOM 848 O O . LYS A 1 107 ? -7.764 -8.152 14.533 1.00 76.19 107 LYS A O 1
ATOM 853 N N . ARG A 1 108 ? -8.428 -8.737 12.468 1.00 75.31 108 ARG A N 1
ATOM 854 C CA . ARG A 1 108 ? -7.286 -9.565 12.096 1.00 75.31 108 ARG A CA 1
ATOM 855 C C . ARG A 1 108 ? -6.308 -8.756 11.248 1.00 75.31 108 ARG A C 1
ATOM 857 O O . ARG A 1 108 ? -6.720 -8.023 10.348 1.00 75.31 108 ARG A O 1
ATOM 864 N N . GLU A 1 109 ? -5.018 -8.933 11.515 1.00 77.12 109 GLU A N 1
ATOM 865 C CA . GLU A 1 109 ? -3.960 -8.382 10.671 1.00 77.12 109 GLU A CA 1
ATOM 866 C C . GLU A 1 109 ? -4.012 -8.982 9.266 1.00 77.12 109 GLU A C 1
ATOM 868 O O . GLU A 1 109 ? -4.307 -10.163 9.070 1.00 77.12 109 GLU A O 1
ATOM 873 N N . TRP A 1 110 ? -3.713 -8.153 8.273 1.00 81.62 110 TRP A N 1
ATOM 874 C CA . TRP A 1 110 ? -3.640 -8.617 6.895 1.00 81.62 110 TRP A CA 1
ATOM 875 C C . TRP A 1 110 ? -2.291 -9.296 6.622 1.00 81.62 110 TRP A C 1
ATOM 877 O O . TRP A 1 110 ? -1.230 -8.678 6.800 1.00 81.62 110 TRP A O 1
ATOM 887 N N . ASP A 1 111 ? -2.350 -10.544 6.151 1.00 79.50 111 ASP A N 1
ATOM 888 C CA . ASP A 1 111 ? -1.197 -11.370 5.794 1.00 79.50 111 ASP A CA 1
ATOM 889 C C . ASP A 1 111 ? -0.951 -11.336 4.277 1.00 79.50 111 ASP A C 1
ATOM 891 O O . ASP A 1 111 ? -1.826 -11.633 3.460 1.00 79.50 111 ASP A O 1
ATOM 895 N N . ILE A 1 112 ? 0.275 -10.967 3.906 1.00 76.50 112 ILE A N 1
ATOM 896 C CA . ILE A 1 112 ? 0.703 -10.882 2.510 1.00 76.50 112 ILE A CA 1
ATOM 897 C C . ILE A 1 112 ? 0.738 -12.257 1.832 1.00 76.50 112 ILE A C 1
ATOM 899 O O . ILE A 1 112 ? 0.464 -12.343 0.636 1.00 76.50 112 ILE A O 1
ATOM 903 N N . GLU A 1 113 ? 1.066 -13.327 2.559 1.00 77.75 113 GLU A N 1
ATOM 904 C CA . GLU A 1 113 ? 1.169 -14.676 1.995 1.00 77.75 113 GLU A CA 1
ATOM 905 C C . GLU A 1 113 ? -0.213 -15.278 1.732 1.00 77.75 113 GLU A C 1
ATOM 907 O O . GLU A 1 113 ? -0.416 -15.931 0.709 1.00 77.75 113 GLU A O 1
ATOM 912 N N . GLU A 1 114 ? -1.191 -14.969 2.581 1.00 79.00 114 GLU A N 1
ATOM 913 C CA . GLU A 1 114 ? -2.594 -15.317 2.343 1.00 79.00 114 GLU A CA 1
ATOM 914 C C . GLU A 1 114 ? -3.162 -14.576 1.123 1.00 79.00 114 GLU A C 1
ATOM 916 O O . GLU A 1 114 ? -3.810 -15.173 0.265 1.00 79.00 114 GLU A O 1
ATOM 921 N N . PHE A 1 115 ? -2.857 -13.282 0.969 1.00 79.06 115 PHE A N 1
ATOM 922 C CA . PHE A 1 115 ? -3.254 -12.552 -0.238 1.00 79.06 115 PHE A CA 1
ATOM 923 C C . PHE A 1 115 ? -2.629 -13.154 -1.504 1.00 79.06 115 PHE A C 1
ATOM 925 O O . PHE A 1 115 ? -3.309 -13.309 -2.525 1.00 79.06 115 PHE A O 1
ATOM 932 N N . LYS A 1 116 ? -1.339 -13.511 -1.446 1.00 75.31 116 LYS A N 1
ATOM 933 C CA . LYS A 1 116 ? -0.635 -14.139 -2.570 1.00 75.31 116 LYS A CA 1
ATOM 934 C C . LYS A 1 116 ? -1.272 -15.460 -2.988 1.00 75.31 116 LYS A C 1
ATOM 936 O O . LYS A 1 116 ? -1.385 -15.712 -4.185 1.00 75.31 116 LYS A O 1
ATOM 941 N N . SER A 1 117 ? -1.662 -16.296 -2.029 1.00 74.81 117 SER A N 1
ATOM 942 C CA . SER A 1 117 ? -2.221 -17.615 -2.322 1.00 74.81 117 SER A CA 1
ATOM 943 C C . SER A 1 117 ? -3.655 -17.539 -2.846 1.00 74.81 117 SER A C 1
ATOM 945 O O . SER A 1 117 ? -3.997 -18.269 -3.775 1.00 74.81 117 SER A O 1
ATOM 947 N N . GLU A 1 118 ? -4.486 -16.654 -2.292 1.00 78.00 118 GLU A N 1
ATOM 948 C CA . GLU A 1 118 ? -5.927 -16.668 -2.564 1.00 78.00 118 GLU A CA 1
ATOM 949 C C . GLU A 1 118 ? -6.378 -15.659 -3.619 1.00 78.00 118 GLU A C 1
ATOM 951 O O . GLU A 1 118 ? -7.346 -15.907 -4.342 1.00 78.00 118 GLU A O 1
ATOM 956 N N . LYS A 1 119 ? -5.725 -14.496 -3.690 1.00 76.94 119 LYS A N 1
ATOM 957 C CA . LYS A 1 119 ? -6.262 -13.323 -4.398 1.00 76.94 119 LYS A CA 1
ATOM 958 C C . LYS A 1 119 ? -5.360 -12.803 -5.503 1.00 76.94 119 LYS A C 1
ATOM 960 O O . LYS A 1 119 ? -5.850 -12.136 -6.411 1.00 76.94 119 LYS A O 1
ATOM 965 N N . LEU A 1 120 ? -4.070 -13.130 -5.482 1.00 74.69 120 LEU A N 1
ATOM 966 C CA . LEU A 1 120 ? -3.107 -12.593 -6.443 1.00 74.69 120 LEU A CA 1
ATOM 967 C C . LEU A 1 120 ? -3.494 -12.840 -7.903 1.00 74.69 120 LEU A C 1
ATOM 969 O O . LEU A 1 120 ? -3.406 -11.918 -8.709 1.00 74.69 120 LEU A O 1
ATOM 973 N N . SER A 1 121 ? -3.966 -14.044 -8.230 1.00 69.75 121 SER A N 1
ATOM 974 C CA . SER A 1 121 ? -4.351 -14.429 -9.596 1.00 69.75 121 SER A CA 1
ATOM 975 C C . SER A 1 121 ? -5.541 -13.641 -10.153 1.00 69.75 121 SER A C 1
ATOM 977 O O . SER A 1 121 ? -5.698 -13.552 -11.367 1.00 69.75 121 SER A O 1
ATOM 979 N N . LEU A 1 122 ? -6.374 -13.064 -9.281 1.00 70.50 122 LEU A N 1
ATOM 980 C CA . LEU A 1 122 ? -7.492 -12.198 -9.664 1.00 70.50 122 LEU A CA 1
ATOM 981 C C . LEU A 1 122 ? -7.030 -10.756 -9.914 1.00 70.50 122 LEU A C 1
ATOM 983 O O . LEU A 1 122 ? -7.638 -10.033 -10.701 1.00 70.50 122 LEU A O 1
ATOM 987 N N . TRP A 1 123 ? -5.952 -10.342 -9.244 1.00 62.09 123 TRP A N 1
ATOM 988 C CA . TRP A 1 123 ? -5.414 -8.982 -9.288 1.00 62.09 123 TRP A CA 1
ATOM 989 C C . TRP A 1 123 ? -4.344 -8.785 -10.370 1.00 62.09 123 TRP A C 1
ATOM 991 O O . TRP A 1 123 ? -4.158 -7.669 -10.862 1.00 62.09 123 TRP A O 1
ATOM 1001 N N . THR A 1 124 ? -3.660 -9.848 -10.789 1.00 59.53 124 THR A N 1
ATOM 1002 C CA . THR A 1 124 ? -2.813 -9.848 -11.984 1.00 59.53 124 THR A CA 1
ATOM 1003 C C . THR A 1 124 ? -3.688 -10.194 -13.188 1.00 59.53 124 THR A C 1
ATOM 1005 O O . THR A 1 124 ? -4.300 -11.253 -13.253 1.00 59.53 124 THR A O 1
ATOM 1008 N N . ARG A 1 125 ? -3.835 -9.265 -14.141 1.00 49.56 125 ARG A N 1
ATOM 1009 C CA . ARG A 1 125 ? -4.713 -9.461 -15.309 1.00 49.56 125 ARG A CA 1
ATOM 1010 C C . ARG A 1 125 ? -4.418 -10.803 -16.006 1.00 49.56 125 ARG A C 1
ATOM 1012 O O . ARG A 1 125 ? -3.328 -10.963 -16.541 1.00 49.56 125 ARG A O 1
ATOM 1019 N N . ASN A 1 126 ? -5.435 -11.671 -16.065 1.00 42.12 126 ASN A N 1
ATOM 1020 C CA . ASN A 1 126 ? -5.500 -12.963 -16.764 1.00 42.12 126 ASN A CA 1
ATOM 1021 C C . ASN A 1 126 ? -4.453 -14.028 -16.365 1.00 42.12 126 ASN A C 1
ATOM 1023 O O . ASN A 1 126 ? -3.304 -13.974 -16.786 1.00 42.12 126 ASN A O 1
ATOM 1027 N N . GLU A 1 127 ? -4.934 -15.058 -15.657 1.00 42.81 127 GLU A N 1
ATOM 1028 C CA . GLU A 1 127 ? -4.551 -16.485 -15.748 1.00 42.81 127 GLU A CA 1
ATOM 1029 C C . GLU A 1 127 ? -3.080 -16.850 -16.034 1.00 42.81 127 GLU A C 1
ATOM 1031 O O . GLU A 1 127 ? -2.798 -17.726 -16.849 1.00 42.81 127 GLU A O 1
ATOM 1036 N N . PHE A 1 128 ? -2.120 -16.280 -15.308 1.00 40.62 128 PHE A N 1
ATOM 1037 C CA . PHE A 1 128 ? -0.774 -16.857 -15.250 1.00 40.62 128 PHE A CA 1
ATOM 1038 C C . PHE A 1 128 ? -0.300 -16.958 -13.800 1.00 40.62 128 PHE A C 1
ATOM 1040 O O . PHE A 1 128 ? 0.316 -16.052 -13.246 1.00 40.62 128 PHE A O 1
ATOM 1047 N N . VAL A 1 129 ? -0.628 -18.095 -13.183 1.00 40.28 129 VAL A N 1
ATOM 1048 C CA . VAL A 1 129 ? -0.023 -18.577 -11.936 1.00 40.28 129 VAL A CA 1
ATOM 1049 C C . VAL A 1 129 ? 1.374 -19.086 -12.267 1.00 40.28 129 VAL A C 1
ATOM 1051 O O . VAL A 1 129 ? 1.476 -19.987 -13.094 1.00 40.28 129 VAL A O 1
ATOM 1054 N N . PHE A 1 130 ? 2.427 -18.593 -11.607 1.00 40.84 130 PHE A N 1
ATOM 1055 C CA . PHE A 1 130 ? 3.712 -19.302 -11.585 1.00 40.84 130 PHE A CA 1
ATOM 1056 C C . PHE A 1 130 ? 4.448 -19.199 -10.244 1.00 40.84 130 PHE A C 1
ATOM 1058 O O . PHE A 1 130 ? 4.437 -18.169 -9.572 1.00 40.84 130 PHE A O 1
ATOM 1065 N N . GLU A 1 131 ? 5.070 -20.328 -9.888 1.00 43.97 131 GLU A N 1
ATOM 1066 C CA . GLU A 1 131 ? 5.863 -20.596 -8.686 1.00 43.97 131 GLU A CA 1
ATOM 1067 C C . GLU A 1 131 ? 7.112 -19.712 -8.586 1.00 43.97 131 GLU A C 1
ATOM 1069 O O . GLU A 1 131 ? 7.829 -19.519 -9.569 1.00 43.97 131 GLU A O 1
ATOM 1074 N N . GLY A 1 132 ? 7.431 -19.259 -7.365 1.00 45.75 132 GLY A N 1
ATOM 1075 C CA . GLY A 1 132 ? 8.742 -18.662 -7.079 1.00 45.75 132 GLY A CA 1
ATOM 1076 C C . GLY A 1 132 ? 8.801 -17.527 -6.056 1.00 45.75 132 GLY A C 1
ATOM 1077 O O . GLY A 1 132 ? 9.825 -16.848 -5.995 1.00 45.75 132 GLY A O 1
ATOM 1078 N N . CYS A 1 133 ? 7.768 -17.291 -5.240 1.00 35.78 133 CYS A N 1
ATOM 1079 C CA . CYS A 1 133 ? 7.856 -16.287 -4.175 1.00 35.78 133 CYS A CA 1
ATOM 1080 C C . CYS A 1 133 ? 8.772 -16.783 -3.041 1.00 35.78 133 CYS A C 1
ATOM 1082 O O . CYS A 1 133 ? 8.360 -17.548 -2.172 1.00 35.78 133 CYS A O 1
ATOM 1084 N N . LEU A 1 134 ? 10.036 -16.354 -3.048 1.00 38.59 134 LEU A N 1
ATOM 1085 C CA . LEU A 1 134 ? 10.945 -16.554 -1.922 1.00 38.59 134 LEU A CA 1
ATOM 1086 C C . LEU A 1 134 ? 10.506 -15.662 -0.754 1.00 38.59 134 LEU A C 1
ATOM 1088 O O . LEU A 1 134 ? 10.781 -14.462 -0.734 1.00 38.59 134 LEU A O 1
ATOM 1092 N N . VAL A 1 135 ? 9.853 -16.268 0.236 1.00 39.31 135 VAL A N 1
ATOM 1093 C CA . VAL A 1 135 ? 9.718 -15.699 1.579 1.00 39.31 135 VAL A CA 1
ATOM 1094 C C . VAL A 1 135 ? 11.071 -15.867 2.281 1.00 39.31 135 VAL A C 1
ATOM 1096 O O . VAL A 1 135 ? 11.589 -16.988 2.324 1.00 39.31 135 VAL A O 1
ATOM 1099 N N . PRO A 1 136 ? 11.699 -14.810 2.828 1.00 33.97 136 PRO A N 1
ATOM 1100 C CA . PRO A 1 136 ? 12.855 -14.994 3.689 1.00 33.97 136 PRO A CA 1
ATOM 1101 C C . PRO A 1 136 ? 12.438 -15.830 4.903 1.00 33.97 136 PRO A C 1
ATOM 1103 O O . PRO A 1 136 ? 11.522 -15.479 5.646 1.00 33.97 136 PRO A O 1
ATOM 1106 N N . ALA A 1 137 ? 13.113 -16.963 5.083 1.00 39.94 137 ALA A N 1
ATOM 1107 C CA . ALA A 1 137 ? 12.898 -17.890 6.181 1.00 39.94 137 ALA A CA 1
ATOM 1108 C C . ALA A 1 137 ? 13.279 -17.233 7.515 1.00 39.94 137 ALA A C 1
ATOM 1110 O O . ALA A 1 137 ? 14.422 -17.354 7.940 1.00 39.94 137 ALA A O 1
ATOM 1111 N N . ASN A 1 138 ? 12.362 -16.487 8.137 1.00 43.78 138 ASN A N 1
ATOM 1112 C CA . ASN A 1 138 ? 12.266 -16.272 9.586 1.00 43.78 138 ASN A CA 1
ATOM 1113 C C . ASN A 1 138 ? 11.118 -15.305 9.916 1.00 43.78 138 ASN A C 1
ATOM 1115 O O . ASN A 1 138 ? 11.339 -14.163 10.306 1.00 43.78 138 ASN A O 1
ATOM 1119 N N . VAL A 1 139 ? 9.882 -15.791 9.841 1.00 39.84 139 VAL A N 1
ATOM 1120 C CA . VAL A 1 139 ? 8.815 -15.295 10.716 1.00 39.84 139 VAL A CA 1
ATOM 1121 C C . VAL A 1 139 ? 8.211 -16.526 11.369 1.00 39.84 139 VAL A C 1
ATOM 1123 O O . VAL A 1 139 ? 7.611 -17.370 10.711 1.00 39.84 139 VAL A O 1
ATOM 1126 N N . LYS A 1 140 ? 8.478 -16.692 12.666 1.00 34.59 140 LYS A N 1
ATOM 1127 C CA . LYS A 1 140 ? 7.880 -17.759 13.465 1.00 34.59 140 LYS A CA 1
ATOM 1128 C C . LYS A 1 140 ? 6.390 -17.462 13.591 1.00 34.59 140 LYS A C 1
ATOM 1130 O O . LYS A 1 140 ? 6.010 -16.561 14.331 1.00 34.59 140 LYS A O 1
ATOM 1135 N N . THR A 1 141 ? 5.558 -18.225 12.897 1.00 36.12 141 THR A N 1
ATOM 1136 C CA . THR A 1 141 ? 4.129 -18.298 13.189 1.00 36.12 141 THR A CA 1
ATOM 1137 C C . THR A 1 141 ? 3.968 -19.072 14.495 1.00 36.12 141 THR A C 1
ATOM 1139 O O . THR A 1 141 ? 4.189 -20.283 14.537 1.00 36.12 141 THR A O 1
ATOM 1142 N N . ASN A 1 142 ? 3.628 -18.384 15.583 1.00 36.41 142 ASN A N 1
ATOM 1143 C CA . ASN A 1 142 ? 3.136 -19.062 16.777 1.00 36.41 142 ASN A CA 1
ATOM 1144 C C . ASN A 1 142 ? 1.717 -19.550 16.475 1.00 36.41 142 ASN A C 1
ATOM 1146 O O . ASN A 1 142 ? 0.767 -18.776 16.528 1.00 36.41 142 ASN A O 1
ATOM 1150 N N . SER A 1 143 ? 1.595 -20.829 16.126 1.00 36.59 143 SER A N 1
ATOM 1151 C CA . SER A 1 143 ? 0.317 -21.530 16.088 1.00 36.59 143 SER A CA 1
ATOM 1152 C C . SER A 1 143 ? -0.200 -21.723 17.513 1.00 36.59 143 SER A C 1
ATOM 1154 O O . SER A 1 143 ? 0.496 -22.273 18.368 1.00 36.59 143 SER A O 1
ATOM 1156 N N . THR A 1 144 ? -1.428 -21.285 17.763 1.00 34.00 144 THR A N 1
ATOM 1157 C CA . THR A 1 144 ? -2.329 -21.888 18.751 1.00 34.00 144 THR A CA 1
ATOM 1158 C C . THR A 1 144 ? -3.622 -22.198 18.026 1.00 34.00 144 THR A C 1
ATOM 1160 O O . THR A 1 144 ? -4.054 -21.327 17.239 1.00 34.00 144 THR A O 1
#

Foldseek 3Di:
DQDPADADDDKPCLQQQLVCCVPVVGSDDPPVVSVNDDRFDKDFPQKAWFPFAPDLIIAIARVVQQDDDDFKDWDWGWIFTADPVRDGDDIDTHIDIHTRHCVRTDPDGDDPVVSVVPPNCVSRPDDDDDDDPDDPPDDDDPDD

pLDDT: mean 73.49, std 17.01, range [33.97, 91.38]

InterPro domains:
  IPR009288 Gamma-glutamylcyclotransferase, AIG2-like domain [PF06094] (8-110)
  IPR013024 Gamma-glutamyl cyclotransferase-like [cd06661] (8-89)
  IPR036568 Gamma-glutamyl cyclotransferase-like superfamily [SSF110857] (8-97)
  IPR045038 Protein AIG2-like [PTHR31544] (65-126)

Secondary structure (DSSP, 8-state):
---S------SGGGSHHHHHHHHHS-SS--HHHHTT-----EEETTEEEEEETT-SSEEEEETT--S---SEEEEEEEEEEE-TTS-EEEEEEEEEEEE--GGGEEEEEPPHHHHHHHTHHHHSSSS---------S-------

Sequence (144 aa):
MSGDYTAFFYGTLMVPEVFFTVTLNTASPPKALSDLYAFCPAVLKDHARHRVVHEDYPGVIAEQDLFEGPEYQRQSVSVTVLDKNGKEVKEVKTNTYIFIDANLLEKREWDIEEFKSEKLSLWTRNEFVFEGCLVPANVKTNST

Radius of gyration: 16.07 Å; chains: 1; bounding box: 35×34×38 Å